Protein AF-A0A2G5QW51-F1 (afdb_monomer_lite)

pLDDT: mean 91.89, std 5.55, range [64.81, 97.88]

Foldseek 3Di:
DAAELDPVRVVLVFGDWDKAFLVPDDDPDQPVQKDWDADDPPDGWIFIAGVPPRHTQTHSDDDGIGTGRPVVDPDDPVDDHDYYHPVVSHDPPDDDD

Structure (mmCIF, N/CA/C/O backbone):
data_AF-A0A2G5QW51-F1
#
_entry.id   AF-A0A2G5QW51-F1
#
loop_
_atom_site.group_PDB
_atom_site.id
_atom_site.type_symbol
_atom_site.label_atom_id
_atom_site.label_alt_id
_atom_site.label_comp_id
_atom_site.label_asym_id
_atom_site.label_entity_id
_atom_site.label_seq_id
_atom_site.pdbx_PDB_ins_code
_atom_site.Cartn_x
_atom_site.Cartn_y
_atom_site.Cartn_z
_atom_site.occupancy
_atom_site.B_iso_or_equiv
_atom_site.auth_seq_id
_atom_site.auth_comp_id
_atom_site.auth_asym_id
_atom_site.auth_atom_id
_atom_site.pdbx_PDB_model_num
ATOM 1 N N . MET A 1 1 ? 0.586 0.792 -11.202 1.00 94.62 1 MET A N 1
ATOM 2 C CA . MET A 1 1 ? 0.871 0.125 -9.908 1.00 94.62 1 MET A CA 1
ATOM 3 C C . MET A 1 1 ? 2.331 -0.285 -9.902 1.00 94.62 1 MET A C 1
ATOM 5 O O . MET A 1 1 ? 2.919 -0.319 -10.978 1.00 94.62 1 MET A O 1
ATOM 9 N N . GLY A 1 2 ? 2.907 -0.589 -8.744 1.00 94.75 2 GLY A N 1
ATOM 10 C CA . GLY A 1 2 ? 4.307 -1.005 -8.669 1.00 94.75 2 GLY A CA 1
ATOM 11 C C . GLY A 1 2 ? 4.582 -1.964 -7.524 1.00 94.75 2 GLY A C 1
ATOM 12 O O . GLY A 1 2 ? 3.838 -1.992 -6.537 1.00 94.75 2 GLY A O 1
ATOM 13 N N . THR A 1 3 ? 5.659 -2.726 -7.666 1.00 94.12 3 THR A N 1
ATOM 14 C CA . THR A 1 3 ? 6.173 -3.626 -6.634 1.00 94.12 3 THR A CA 1
ATOM 15 C C . THR A 1 3 ? 7.524 -3.120 -6.153 1.00 94.12 3 THR A C 1
ATOM 17 O O . THR A 1 3 ? 8.374 -2.719 -6.938 1.00 94.12 3 THR A O 1
ATOM 20 N N . CYS A 1 4 ? 7.721 -3.105 -4.835 1.00 91.44 4 CYS A N 1
ATOM 21 C CA . CYS A 1 4 ? 8.993 -2.735 -4.229 1.00 91.44 4 CYS A CA 1
ATOM 22 C C . CYS A 1 4 ? 9.582 -3.954 -3.530 1.00 91.44 4 CYS A C 1
ATOM 24 O O . CYS A 1 4 ? 9.026 -4.459 -2.551 1.00 91.44 4 CYS A O 1
ATOM 26 N N . HIS A 1 5 ? 10.744 -4.381 -4.003 1.00 91.75 5 HIS A N 1
ATOM 27 C CA . HIS A 1 5 ? 11.403 -5.602 -3.563 1.00 91.75 5 HIS A CA 1
ATOM 28 C C . HIS A 1 5 ? 12.277 -5.410 -2.332 1.00 91.75 5 HIS A C 1
ATOM 30 O O . HIS A 1 5 ? 12.811 -6.388 -1.825 1.00 91.75 5 HIS A O 1
ATOM 36 N N . CYS A 1 6 ? 12.420 -4.197 -1.787 1.00 89.88 6 CYS A N 1
ATOM 37 C CA . CYS A 1 6 ? 13.273 -3.977 -0.618 1.00 89.88 6 CYS A CA 1
ATOM 38 C C . CYS A 1 6 ? 12.770 -4.742 0.621 1.00 89.88 6 CYS A C 1
ATOM 40 O O . CYS A 1 6 ? 11.572 -4.979 0.810 1.00 89.88 6 CYS A O 1
ATOM 42 N N . SER A 1 7 ? 13.678 -5.063 1.546 1.00 89.31 7 SER A N 1
ATOM 43 C CA . SER A 1 7 ? 13.343 -5.870 2.733 1.00 89.31 7 SER A CA 1
ATOM 44 C C . SER A 1 7 ? 12.205 -5.299 3.594 1.00 89.31 7 SER A C 1
ATOM 46 O O . SER A 1 7 ? 11.479 -6.063 4.234 1.00 89.31 7 SER A O 1
ATOM 48 N N . ARG A 1 8 ? 12.016 -3.972 3.610 1.00 90.25 8 ARG A N 1
ATOM 49 C CA . ARG A 1 8 ? 10.930 -3.308 4.350 1.00 90.25 8 ARG A CA 1
ATOM 50 C C . ARG A 1 8 ? 9.564 -3.568 3.721 1.00 90.25 8 ARG A C 1
ATOM 52 O O . ARG A 1 8 ? 8.624 -3.845 4.462 1.00 90.25 8 ARG A O 1
ATOM 59 N N . CYS A 1 9 ? 9.469 -3.486 2.395 1.00 89.50 9 CYS A N 1
ATOM 60 C CA . CYS A 1 9 ? 8.234 -3.726 1.651 1.00 89.50 9 CYS A CA 1
ATOM 61 C C . CYS A 1 9 ? 7.892 -5.218 1.624 1.00 89.50 9 CYS A C 1
ATOM 63 O O . CYS A 1 9 ? 6.760 -5.571 1.943 1.00 89.50 9 CYS A O 1
ATOM 65 N N . ARG A 1 10 ? 8.885 -6.105 1.441 1.00 89.19 10 ARG A N 1
ATOM 66 C CA . ARG A 1 10 ? 8.677 -7.562 1.572 1.00 89.19 10 ARG A CA 1
ATOM 67 C C . ARG A 1 10 ? 8.101 -7.940 2.939 1.00 89.19 10 ARG A C 1
ATOM 69 O O . ARG A 1 10 ? 7.135 -8.687 3.032 1.00 89.19 10 ARG A O 1
ATOM 76 N N . LYS A 1 11 ? 8.644 -7.368 4.020 1.00 88.44 11 LYS A N 1
ATOM 77 C CA . LYS A 1 11 ? 8.141 -7.581 5.392 1.00 88.44 11 LYS A CA 1
ATOM 78 C C . LYS A 1 11 ? 6.839 -6.832 5.692 1.00 88.44 11 LYS A C 1
ATOM 80 O O . LYS A 1 11 ? 6.226 -7.076 6.729 1.00 88.44 11 LYS A O 1
ATOM 85 N N . ALA A 1 12 ? 6.417 -5.896 4.840 1.00 88.38 12 ALA A N 1
ATOM 86 C CA . ALA A 1 12 ? 5.121 -5.244 4.977 1.00 88.38 12 ALA A CA 1
ATOM 87 C C . ALA A 1 12 ? 3.963 -6.181 4.617 1.00 88.38 12 ALA A C 1
ATOM 89 O O . ALA A 1 12 ? 2.865 -5.943 5.102 1.00 88.38 12 ALA A O 1
ATOM 90 N N . GLY A 1 13 ? 4.218 -7.249 3.853 1.00 80.31 13 GLY A N 1
ATOM 91 C CA . GLY A 1 13 ? 3.183 -8.188 3.417 1.00 80.31 13 GLY A CA 1
ATOM 92 C C . GLY A 1 13 ? 2.328 -7.663 2.261 1.00 80.31 13 GLY A C 1
ATOM 93 O O . GLY A 1 13 ? 1.325 -8.274 1.920 1.00 80.31 13 GLY A O 1
ATOM 94 N N . SER A 1 14 ? 2.715 -6.541 1.650 1.00 69.06 14 SER A N 1
ATOM 95 C CA . SER A 1 14 ? 2.087 -5.980 0.453 1.00 69.06 14 SER A CA 1
ATOM 96 C C . SER A 1 14 ? 2.941 -6.319 -0.775 1.00 69.06 14 SER A C 1
ATOM 98 O O . SER A 1 14 ? 4.069 -5.833 -0.891 1.00 69.06 14 SER A O 1
ATOM 100 N N . GLY A 1 15 ? 2.428 -7.144 -1.686 1.00 78.94 15 GLY A N 1
ATOM 101 C CA . GLY A 1 15 ? 3.139 -7.464 -2.931 1.00 78.94 15 GLY A CA 1
ATOM 102 C C . GLY A 1 15 ? 3.124 -6.308 -3.936 1.00 78.94 15 GLY A C 1
ATOM 103 O O . GLY A 1 15 ? 4.148 -5.966 -4.516 1.00 78.94 15 GLY A O 1
ATOM 104 N N . VAL A 1 16 ? 1.969 -5.663 -4.109 1.00 93.06 16 VAL A N 1
ATOM 105 C CA . VAL A 1 16 ? 1.746 -4.614 -5.114 1.00 93.06 16 VAL A CA 1
ATOM 106 C C . VAL A 1 16 ? 1.097 -3.403 -4.452 1.00 93.06 16 VAL A C 1
ATOM 108 O O . VAL A 1 16 ? 0.165 -3.555 -3.659 1.00 93.06 16 VAL A O 1
ATOM 111 N N . TYR A 1 17 ? 1.551 -2.203 -4.809 1.00 94.56 17 TYR A N 1
ATOM 112 C CA . TYR A 1 17 ? 0.943 -0.941 -4.397 1.00 94.56 17 TYR A CA 1
ATOM 113 C C . TYR A 1 17 ? 0.248 -0.229 -5.565 1.00 94.56 17 TYR A C 1
ATOM 115 O O . TYR A 1 17 ? 0.789 -0.085 -6.670 1.00 94.56 17 TYR A O 1
ATOM 123 N N . ALA A 1 18 ? -0.958 0.261 -5.294 1.00 95.00 18 ALA A N 1
ATOM 124 C CA . ALA A 1 18 ? -1.660 1.251 -6.090 1.00 95.00 18 ALA A CA 1
ATOM 125 C C . ALA A 1 18 ? -1.292 2.653 -5.593 1.00 95.00 18 ALA A C 1
ATOM 127 O O . ALA A 1 18 ? -1.417 2.958 -4.409 1.00 95.00 18 ALA A O 1
ATOM 128 N N . TYR A 1 19 ? -0.842 3.506 -6.511 1.00 94.50 19 TYR A N 1
ATOM 129 C CA . TYR A 1 19 ? -0.496 4.890 -6.212 1.00 94.50 19 TYR A CA 1
ATOM 130 C C . TYR A 1 19 ? -1.699 5.764 -6.543 1.00 94.50 19 TYR A C 1
ATOM 132 O O . TYR A 1 19 ? -2.080 5.889 -7.707 1.00 94.50 19 TYR A O 1
ATOM 140 N N . VAL A 1 20 ? -2.319 6.322 -5.510 1.00 94.56 20 VAL A N 1
ATOM 141 C CA . VAL A 1 20 ? -3.576 7.068 -5.588 1.00 94.56 20 VAL A CA 1
ATOM 142 C C . VAL A 1 20 ? -3.298 8.504 -5.180 1.00 94.56 20 VAL A C 1
ATOM 144 O O . VAL A 1 20 ? -2.526 8.748 -4.256 1.00 94.56 20 VAL A O 1
ATOM 147 N N . ARG A 1 21 ? -3.902 9.480 -5.857 1.00 96.19 21 ARG A N 1
ATOM 148 C CA . ARG A 1 21 ? -3.776 10.869 -5.410 1.00 96.19 21 ARG A CA 1
ATOM 149 C C . ARG A 1 21 ? -4.541 11.059 -4.098 1.00 96.19 21 ARG A C 1
ATOM 151 O O . ARG A 1 21 ? -5.639 10.525 -3.956 1.00 96.19 21 ARG A O 1
ATOM 158 N N . ALA A 1 22 ? -3.959 11.770 -3.138 1.00 96.06 22 ALA A N 1
ATOM 159 C CA . ALA A 1 22 ? -4.481 11.850 -1.772 1.00 96.06 22 ALA A CA 1
ATOM 160 C C . ALA A 1 22 ? -5.920 12.388 -1.702 1.00 96.06 22 ALA A C 1
ATOM 162 O O . ALA A 1 22 ? -6.731 11.909 -0.921 1.00 96.06 22 ALA A O 1
ATOM 163 N N . GLU A 1 23 ? -6.259 13.332 -2.571 1.00 96.44 23 GLU A N 1
ATOM 164 C CA . GLU A 1 23 ? -7.582 13.932 -2.719 1.00 96.44 23 GLU A CA 1
ATOM 165 C C . GLU A 1 23 ? -8.647 12.980 -3.279 1.00 96.44 23 GLU A C 1
ATOM 167 O O . GLU A 1 23 ? -9.831 13.263 -3.139 1.00 96.44 23 GLU A O 1
ATOM 172 N N . ALA A 1 24 ? -8.242 11.872 -3.908 1.00 94.75 24 ALA A N 1
ATOM 173 C CA . ALA A 1 24 ? -9.142 10.831 -4.406 1.00 94.75 24 ALA A CA 1
ATOM 174 C C . ALA A 1 2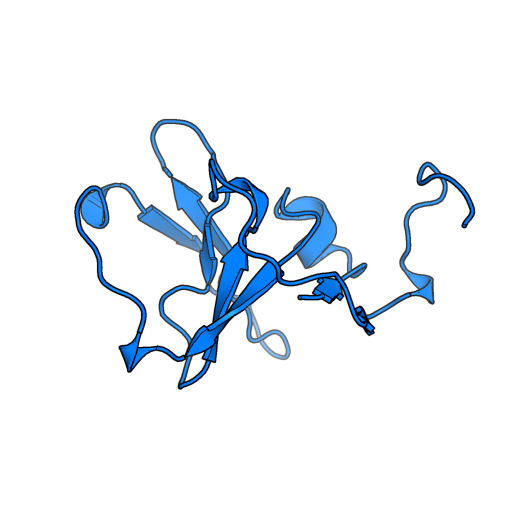4 ? -9.329 9.677 -3.403 1.00 94.75 24 ALA A C 1
ATOM 176 O O . ALA A 1 24 ? -10.047 8.721 -3.689 1.00 94.75 24 ALA A O 1
ATOM 177 N N . PHE A 1 25 ? -8.663 9.736 -2.246 1.00 95.12 25 PHE A N 1
ATOM 178 C CA . PHE A 1 25 ? -8.773 8.738 -1.192 1.00 95.12 25 PHE A CA 1
ATOM 179 C C . PHE A 1 25 ? -9.639 9.273 -0.050 1.00 95.12 25 PHE A C 1
ATOM 181 O O . PHE A 1 25 ? -9.359 10.322 0.531 1.00 95.12 25 PHE A O 1
ATOM 188 N N . HIS A 1 26 ? -10.676 8.518 0.307 1.00 94.81 26 HIS A N 1
ATOM 189 C CA . HIS A 1 26 ? -11.589 8.875 1.385 1.00 94.81 26 HIS A CA 1
ATOM 190 C C . HIS A 1 26 ? -11.756 7.707 2.350 1.00 94.81 26 HIS A C 1
ATOM 192 O O . HIS A 1 26 ?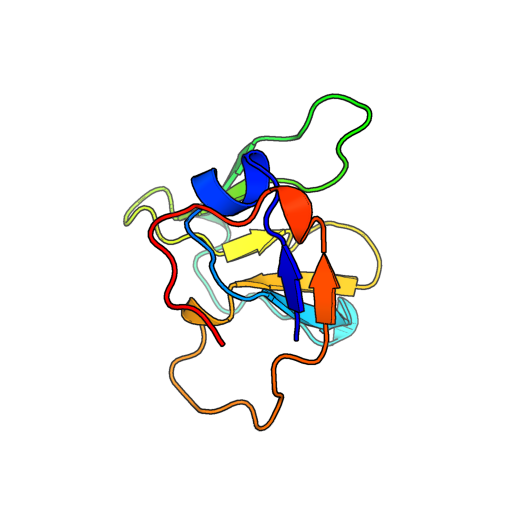 -12.058 6.582 1.952 1.00 94.81 26 HIS A O 1
ATOM 198 N N . TRP A 1 27 ? -11.593 7.991 3.640 1.00 95.44 27 TRP A N 1
ATOM 199 C CA . TRP A 1 27 ? -11.927 7.046 4.693 1.00 95.44 27 TRP A CA 1
ATOM 200 C C . TRP A 1 27 ? -13.443 6.919 4.810 1.00 95.44 27 TRP A C 1
ATOM 202 O O . TRP A 1 27 ? -14.125 7.897 5.105 1.00 95.44 27 TRP A O 1
ATOM 212 N N . LEU A 1 28 ? -13.960 5.708 4.608 1.00 96.38 28 LEU A N 1
ATOM 213 C CA . LEU A 1 28 ? -15.369 5.396 4.859 1.00 96.38 28 LEU A CA 1
ATOM 214 C C . LEU A 1 28 ? -15.586 4.880 6.289 1.00 96.38 28 LEU A C 1
ATOM 216 O O . LEU A 1 28 ? -16.586 5.208 6.919 1.00 96.38 28 LEU A O 1
ATOM 220 N N . ALA A 1 29 ? -14.643 4.083 6.806 1.00 96.38 29 ALA A N 1
ATOM 221 C CA . ALA A 1 29 ? -14.661 3.527 8.159 1.00 96.38 29 ALA A CA 1
ATOM 222 C C . ALA A 1 29 ? -13.274 2.990 8.567 1.00 96.38 29 ALA A C 1
ATOM 224 O O . ALA A 1 29 ? -12.389 2.826 7.725 1.00 96.38 29 ALA A O 1
ATOM 225 N N . GLY A 1 30 ? -13.098 2.664 9.853 1.00 96.44 30 GLY A N 1
ATOM 226 C CA . GLY A 1 30 ? -11.983 1.846 10.346 1.00 96.44 30 GLY A CA 1
ATOM 227 C C . GLY A 1 30 ? -10.634 2.558 10.467 1.00 96.44 30 GLY A C 1
ATOM 228 O O . GLY A 1 30 ? -9.627 1.909 10.763 1.00 96.44 30 GLY A O 1
ATOM 229 N N . GLN A 1 31 ? -10.581 3.877 10.269 1.00 96.62 31 GLN A N 1
ATOM 230 C CA . GLN A 1 31 ? -9.354 4.669 10.400 1.00 96.62 31 GLN A CA 1
ATOM 231 C C . GLN A 1 31 ? -8.739 4.551 11.809 1.00 96.62 31 GLN A C 1
ATOM 233 O O . GLN A 1 31 ? -7.517 4.535 11.969 1.00 96.62 31 GLN A O 1
ATOM 238 N N . GLU A 1 32 ? -9.578 4.403 12.834 1.00 97.25 32 GLU A N 1
ATOM 239 C CA . GLU A 1 32 ? -9.219 4.185 14.237 1.00 97.25 32 GLU A CA 1
ATOM 240 C C . GLU A 1 32 ? -8.601 2.803 14.515 1.00 97.25 32 GLU A C 1
ATOM 242 O O . GLU A 1 32 ? -7.985 2.576 15.561 1.00 97.25 32 GLU A O 1
ATOM 247 N N . LEU A 1 33 ? -8.750 1.856 13.586 1.00 97.88 33 LEU A N 1
ATOM 248 C CA . LEU A 1 33 ? -8.124 0.537 13.666 1.00 97.88 33 LEU A CA 1
ATOM 249 C C . LEU A 1 33 ? -6.719 0.521 13.059 1.00 97.88 33 LEU A C 1
ATOM 251 O O . LEU A 1 33 ? -6.024 -0.490 13.178 1.00 97.88 33 LEU A O 1
ATOM 255 N N . LEU A 1 34 ? -6.282 1.609 12.421 1.00 97.00 34 LEU A N 1
ATOM 256 C CA . LEU A 1 34 ? -5.010 1.650 11.716 1.00 97.00 34 LEU A CA 1
ATOM 257 C C . LEU A 1 34 ? -3.833 1.884 12.676 1.00 97.00 34 LEU A C 1
ATOM 259 O O . LEU A 1 34 ? -3.646 2.973 13.224 1.00 97.00 34 LEU A O 1
ATOM 263 N N . THR A 1 35 ? -2.984 0.869 12.827 1.00 97.00 35 THR A N 1
ATOM 264 C CA . THR A 1 35 ? -1.683 0.985 13.494 1.00 97.00 35 THR A CA 1
ATOM 265 C C . THR A 1 35 ? -0.624 1.432 12.496 1.00 97.00 35 THR A C 1
ATOM 267 O O . THR A 1 35 ? -0.593 0.959 11.362 1.00 97.00 35 THR A O 1
ATOM 270 N N . ARG A 1 36 ? 0.266 2.334 12.929 1.00 94.69 36 ARG A N 1
ATOM 271 C CA . ARG A 1 36 ? 1.301 2.954 12.093 1.00 94.69 36 ARG A CA 1
ATOM 272 C C . ARG A 1 36 ? 2.684 2.766 12.695 1.00 94.69 36 ARG A C 1
ATOM 274 O O . ARG A 1 36 ? 2.902 3.062 13.866 1.00 94.69 36 ARG A O 1
ATOM 281 N N . TYR A 1 37 ? 3.633 2.365 11.861 1.00 92.88 37 TYR A N 1
ATOM 282 C CA . TYR A 1 37 ? 5.053 2.312 12.187 1.00 92.88 37 TYR A CA 1
ATOM 283 C C . TYR A 1 37 ? 5.819 3.262 11.278 1.00 92.88 37 TYR A C 1
ATOM 285 O O . TYR A 1 37 ? 6.077 2.960 10.106 1.00 92.88 37 TYR A O 1
ATOM 293 N N . ARG A 1 38 ? 6.197 4.416 11.838 1.00 91.50 38 ARG A N 1
ATOM 294 C CA . ARG A 1 38 ? 6.991 5.415 11.123 1.00 91.50 38 ARG A CA 1
ATOM 295 C C . ARG A 1 38 ? 8.393 4.872 10.833 1.00 91.50 38 ARG A C 1
ATOM 297 O O . ARG A 1 38 ? 9.006 4.241 11.701 1.00 91.50 38 ARG A O 1
ATOM 304 N N . PRO A 1 39 ? 8.914 5.089 9.621 1.00 89.62 39 PRO A N 1
ATOM 305 C CA . PRO A 1 39 ? 10.279 4.727 9.295 1.00 89.62 39 PRO A CA 1
ATOM 306 C C . PRO A 1 39 ? 11.278 5.605 10.052 1.00 89.62 39 PRO A C 1
ATOM 308 O O . PRO A 1 39 ? 10.977 6.728 10.449 1.00 89.62 39 PRO A O 1
ATOM 311 N N . LYS A 1 40 ? 12.507 5.103 10.181 1.00 89.38 40 LYS A N 1
ATOM 312 C CA . LYS A 1 40 ? 13.668 5.944 10.480 1.00 89.38 40 LYS A CA 1
ATOM 313 C C . LYS A 1 40 ? 14.283 6.431 9.160 1.00 89.38 40 LYS A C 1
ATOM 315 O O . LYS A 1 40 ? 14.239 5.671 8.188 1.00 89.38 40 LYS A O 1
ATOM 320 N N . PRO A 1 41 ? 14.884 7.634 9.119 1.00 88.31 41 PRO A N 1
ATOM 321 C CA . PRO A 1 41 ? 15.659 8.078 7.966 1.00 88.31 41 PRO A CA 1
ATOM 322 C C . PRO A 1 41 ? 16.704 7.029 7.539 1.00 88.31 41 PRO A C 1
ATOM 324 O O . PRO A 1 41 ? 17.243 6.334 8.403 1.00 88.31 41 PRO A O 1
ATOM 327 N N . PRO A 1 42 ? 16.987 6.885 6.231 1.00 89.00 42 PRO A N 1
ATOM 328 C CA . PRO A 1 42 ? 16.462 7.680 5.114 1.00 89.00 42 PRO A CA 1
ATOM 329 C C . PRO A 1 42 ? 15.098 7.200 4.581 1.00 89.00 42 PRO A C 1
ATOM 331 O O . PRO A 1 42 ? 14.577 7.772 3.624 1.00 89.00 42 PRO A O 1
ATOM 334 N N . PHE A 1 43 ? 14.506 6.156 5.168 1.00 86.19 43 PHE A N 1
ATOM 335 C CA . PHE A 1 43 ? 13.239 5.602 4.694 1.00 86.19 43 PHE A CA 1
ATOM 336 C C . PHE A 1 43 ? 12.081 6.571 4.961 1.00 86.19 43 PHE A C 1
ATOM 338 O O . PHE A 1 43 ? 12.019 7.204 6.014 1.00 86.19 43 PHE A O 1
ATOM 345 N N . ARG A 1 44 ? 11.147 6.662 4.011 1.00 85.19 44 ARG A N 1
ATOM 346 C CA . ARG A 1 44 ? 10.008 7.600 4.073 1.00 85.19 44 ARG A CA 1
ATOM 347 C C . ARG A 1 44 ? 8.651 6.921 4.215 1.00 85.19 44 ARG A C 1
ATOM 349 O O . ARG A 1 44 ? 7.735 7.518 4.756 1.00 85.19 44 ARG A O 1
ATOM 356 N N . PHE A 1 45 ? 8.563 5.655 3.819 1.00 86.94 45 PHE A N 1
ATOM 357 C CA . PHE A 1 45 ? 7.323 4.891 3.833 1.00 86.94 45 PHE A CA 1
ATOM 358 C C . PHE A 1 45 ? 6.901 4.464 5.246 1.00 86.94 45 PHE A C 1
ATOM 360 O O . PHE A 1 45 ? 7.609 3.686 5.912 1.00 86.94 45 PHE A O 1
ATOM 367 N N . THR A 1 46 ? 5.735 4.941 5.680 1.00 91.69 46 THR A N 1
ATOM 368 C CA . THR A 1 46 ? 5.057 4.498 6.901 1.00 91.69 46 THR A CA 1
ATOM 369 C C . THR A 1 46 ? 4.372 3.167 6.654 1.00 91.69 46 THR A C 1
ATOM 371 O O . THR A 1 46 ? 3.566 3.018 5.746 1.00 91.69 46 THR A O 1
ATOM 374 N N . ARG A 1 47 ? 4.680 2.172 7.490 1.00 91.94 47 ARG A N 1
ATOM 375 C CA . ARG A 1 47 ? 3.962 0.895 7.449 1.00 91.94 47 ARG A CA 1
ATOM 376 C C . ARG A 1 47 ? 2.670 1.035 8.235 1.00 91.94 47 ARG A C 1
ATOM 378 O O . ARG A 1 47 ? 2.737 1.206 9.454 1.00 91.94 47 ARG A O 1
ATOM 385 N N . SER A 1 48 ? 1.536 0.908 7.558 1.00 95.25 48 SER A N 1
ATOM 386 C CA . SER A 1 48 ? 0.220 0.952 8.193 1.00 95.25 48 SER A CA 1
ATOM 387 C C . SER A 1 48 ? -0.552 -0.346 7.973 1.00 95.25 48 SER A C 1
ATOM 389 O O . SER A 1 48 ? -0.564 -0.891 6.867 1.00 95.25 48 SER A O 1
ATOM 391 N N . PHE A 1 49 ? -1.180 -0.854 9.032 1.00 95.94 49 PHE A N 1
ATOM 392 C CA . PHE A 1 49 ? -1.945 -2.101 9.008 1.00 95.94 49 PHE A CA 1
ATOM 393 C C . PHE A 1 49 ? -3.090 -2.082 10.023 1.00 95.94 49 PHE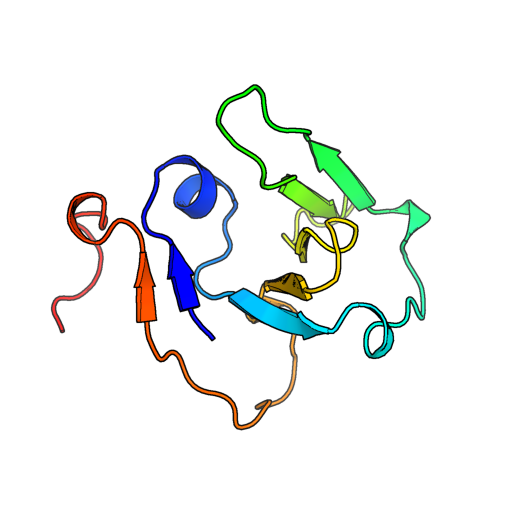 A C 1
ATOM 395 O O . PHE A 1 49 ? -3.049 -1.359 11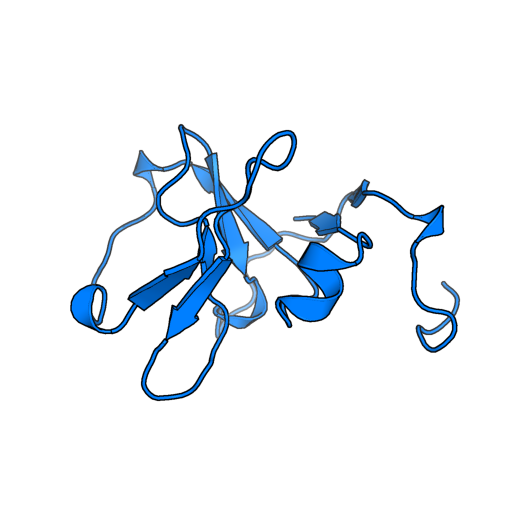.021 1.00 95.94 49 PHE A O 1
ATOM 402 N N . CYS A 1 50 ? -4.122 -2.883 9.772 1.00 96.31 50 CYS A N 1
ATOM 403 C CA . CYS A 1 50 ? -5.251 -3.021 10.684 1.00 96.31 50 CYS A CA 1
ATOM 404 C C . CYS A 1 50 ? -4.825 -3.766 11.954 1.00 96.31 50 CYS A C 1
ATOM 406 O O . CYS A 1 50 ? -4.387 -4.914 11.895 1.00 96.31 50 CYS A O 1
ATOM 408 N N . ARG A 1 51 ? -5.026 -3.158 13.126 1.00 97.88 51 ARG A N 1
ATOM 409 C CA . ARG A 1 51 ? -4.685 -3.763 14.425 1.00 97.88 51 ARG A CA 1
ATOM 410 C C . ARG A 1 51 ? -5.519 -4.993 14.788 1.00 97.88 51 ARG A C 1
ATOM 412 O O . ARG A 1 51 ? -5.166 -5.706 15.719 1.00 97.88 51 ARG A O 1
ATOM 419 N N . ARG A 1 52 ? -6.648 -5.208 14.104 1.00 97.69 52 ARG A N 1
ATOM 420 C CA . ARG A 1 52 ? -7.579 -6.315 14.372 1.00 97.69 52 ARG A CA 1
ATOM 421 C C . ARG A 1 52 ? -7.263 -7.562 13.548 1.00 97.69 52 ARG A C 1
ATOM 423 O O . ARG A 1 52 ? -7.298 -8.653 14.098 1.00 97.69 52 ARG A O 1
ATOM 430 N N . CYS A 1 53 ? -6.989 -7.410 12.252 1.00 95.31 53 CYS A N 1
ATOM 431 C CA . CYS A 1 53 ? -6.764 -8.539 11.336 1.00 95.31 53 CYS A CA 1
ATOM 432 C C . CYS A 1 53 ? -5.341 -8.611 10.767 1.00 95.31 53 CYS A C 1
ATOM 434 O O . CYS A 1 53 ? -4.999 -9.593 10.120 1.00 95.31 53 CYS A O 1
ATOM 436 N N . GLY A 1 54 ? -4.509 -7.589 10.975 1.00 94.00 54 GLY A N 1
ATOM 437 C CA . GLY A 1 54 ? -3.138 -7.544 10.466 1.00 94.00 54 GLY A CA 1
ATOM 438 C C . GLY A 1 54 ? -3.002 -7.163 8.990 1.00 94.00 54 GLY A C 1
ATOM 439 O O . GLY A 1 54 ? -1.875 -6.991 8.533 1.00 94.00 54 GLY A O 1
ATOM 440 N N . THR A 1 55 ? -4.104 -6.984 8.250 1.00 94.25 55 THR A N 1
ATOM 441 C CA . THR A 1 55 ? -4.073 -6.584 6.833 1.00 94.25 55 THR A CA 1
ATOM 442 C C . THR A 1 55 ? -3.265 -5.304 6.646 1.00 94.25 55 THR A C 1
ATOM 444 O O . THR A 1 55 ? -3.545 -4.283 7.283 1.00 94.25 55 THR A O 1
ATOM 447 N N . ALA A 1 56 ? -2.265 -5.362 5.767 1.00 94.94 56 ALA A N 1
ATOM 448 C CA . ALA A 1 56 ? -1.455 -4.215 5.392 1.00 94.94 56 ALA A CA 1
ATOM 449 C C . ALA A 1 56 ? -2.249 -3.288 4.468 1.00 94.94 56 ALA A C 1
ATOM 451 O O . ALA A 1 56 ? -2.776 -3.740 3.459 1.00 94.94 56 ALA A O 1
ATOM 452 N N . LEU A 1 57 ? -2.297 -1.997 4.803 1.00 95.00 57 LEU A N 1
ATOM 453 C CA . LEU A 1 57 ? -2.943 -0.974 3.977 1.00 95.00 57 LEU A CA 1
ATOM 454 C C . LEU A 1 57 ? -1.932 -0.188 3.133 1.00 95.00 57 LEU A C 1
ATOM 456 O O . LEU A 1 57 ? -2.282 0.319 2.075 1.00 95.00 57 LEU A O 1
ATOM 460 N N . GLY A 1 58 ? -0.682 -0.088 3.590 1.00 94.25 58 GLY A N 1
ATOM 461 C CA . GLY A 1 58 ? 0.349 0.747 2.972 1.00 94.25 58 GLY A CA 1
ATOM 462 C C . GLY A 1 58 ? 0.566 2.054 3.726 1.00 94.25 58 GLY A C 1
ATOM 463 O O . GLY A 1 58 ? 0.661 2.042 4.956 1.00 94.25 58 GLY A O 1
ATOM 464 N N . ASP A 1 59 ? 0.664 3.163 2.998 1.00 93.81 59 ASP A N 1
ATOM 465 C CA . ASP A 1 59 ? 0.931 4.496 3.539 1.00 93.81 59 ASP A CA 1
ATOM 466 C C . ASP A 1 59 ? -0.147 5.503 3.086 1.00 93.81 59 ASP A C 1
ATOM 468 O O . ASP A 1 59 ? 0.031 6.197 2.079 1.00 93.81 59 ASP A O 1
ATOM 472 N N . PRO A 1 60 ? -1.293 5.559 3.796 1.00 93.12 60 PRO A N 1
ATOM 473 C CA . PRO A 1 60 ? -2.430 6.400 3.426 1.00 93.12 60 PRO A CA 1
ATOM 474 C C . PRO A 1 60 ? -2.294 7.862 3.885 1.00 93.12 60 PRO A C 1
ATOM 476 O O . PRO A 1 60 ? -3.215 8.641 3.670 1.00 93.12 60 PRO A O 1
ATOM 479 N N . ASP A 1 61 ? -1.184 8.246 4.527 1.00 88.38 61 ASP A N 1
ATOM 480 C CA . ASP A 1 61 ? -1.026 9.582 5.124 1.00 88.38 61 ASP A CA 1
ATOM 481 C C . ASP A 1 61 ? 0.150 10.386 4.530 1.00 88.38 61 ASP A C 1
ATOM 483 O O . ASP A 1 61 ? 0.365 11.545 4.895 1.00 88.38 61 ASP A O 1
ATOM 487 N N . SER A 1 62 ? 0.944 9.793 3.633 1.00 86.12 62 SER A N 1
ATOM 488 C CA . SER A 1 62 ? 2.185 10.405 3.146 1.00 86.12 62 SER A CA 1
ATOM 489 C C . SER A 1 62 ? 2.018 11.190 1.844 1.00 86.12 62 SER A C 1
ATOM 491 O O . SER A 1 62 ? 2.060 10.642 0.746 1.00 86.12 62 SER A O 1
ATOM 493 N N . GLY A 1 63 ? 1.985 12.519 1.956 1.00 87.31 63 GLY A N 1
ATOM 494 C CA . GLY A 1 63 ? 2.161 13.430 0.821 1.00 87.31 63 GLY A CA 1
ATOM 495 C C . GLY A 1 63 ? 0.952 13.519 -0.115 1.00 87.31 63 GLY A C 1
ATOM 496 O O . GLY A 1 63 ? -0.188 13.360 0.302 1.00 87.31 63 GLY A O 1
ATOM 497 N N . ARG A 1 64 ? 1.202 13.853 -1.390 1.00 94.31 64 ARG A N 1
ATOM 498 C CA . ARG A 1 64 ? 0.148 14.038 -2.412 1.00 94.31 64 ARG A CA 1
ATOM 499 C C . ARG A 1 64 ? -0.248 12.744 -3.123 1.00 94.31 64 ARG A C 1
ATOM 501 O O . ARG A 1 64 ? -1.297 12.704 -3.753 1.00 94.31 64 ARG A O 1
ATOM 508 N N . ILE A 1 65 ? 0.600 11.721 -3.059 1.00 94.19 65 ILE A N 1
ATOM 509 C CA . ILE A 1 65 ? 0.374 10.413 -3.670 1.00 94.19 65 ILE A CA 1
ATOM 510 C C . ILE A 1 65 ? 0.509 9.372 -2.569 1.00 94.19 65 ILE A C 1
ATOM 512 O O . ILE A 1 65 ? 1.582 9.212 -1.994 1.00 94.19 65 ILE A O 1
ATOM 516 N N . LEU A 1 66 ? -0.585 8.676 -2.305 1.00 94.62 66 LEU A N 1
ATOM 517 C CA . LEU A 1 66 ? -0.687 7.616 -1.321 1.00 94.62 66 LEU A CA 1
ATOM 518 C C . LEU A 1 66 ? -0.384 6.282 -1.983 1.00 94.62 66 LEU A C 1
ATOM 520 O O . LEU A 1 66 ? -0.794 6.030 -3.116 1.00 94.62 66 LEU A O 1
ATOM 524 N N . ALA A 1 67 ? 0.296 5.412 -1.256 1.00 93.81 67 ALA A N 1
ATOM 525 C CA . ALA A 1 67 ? 0.575 4.058 -1.700 1.00 93.81 67 ALA A CA 1
ATOM 526 C C . ALA A 1 67 ? -0.313 3.098 -0.914 1.00 93.81 67 ALA A C 1
ATOM 528 O O . ALA A 1 67 ? -0.052 2.807 0.255 1.00 93.81 67 ALA A O 1
ATOM 529 N N . ILE A 1 68 ? -1.369 2.622 -1.565 1.00 94.81 68 ILE A N 1
ATOM 530 C CA . ILE A 1 68 ? -2.351 1.708 -0.989 1.00 94.81 68 ILE A CA 1
ATOM 531 C C . ILE A 1 68 ? -2.041 0.295 -1.466 1.00 94.81 68 ILE A C 1
ATOM 533 O O . ILE A 1 68 ? -1.789 0.077 -2.651 1.00 94.81 68 ILE A O 1
ATOM 537 N N . ALA A 1 69 ? -2.013 -0.674 -0.557 1.00 95.06 69 ALA A N 1
ATOM 538 C CA . ALA A 1 69 ? -1.799 -2.067 -0.917 1.00 95.06 69 ALA A CA 1
ATOM 539 C C . ALA A 1 69 ? -2.925 -2.524 -1.857 1.00 95.06 69 ALA A C 1
ATOM 541 O O . ALA A 1 69 ? -4.100 -2.468 -1.501 1.00 95.06 69 ALA A O 1
ATOM 542 N N . ALA A 1 70 ? -2.574 -2.987 -3.059 1.00 94.50 70 ALA A N 1
ATOM 543 C CA . ALA A 1 70 ? -3.558 -3.427 -4.050 1.00 94.50 70 ALA A CA 1
ATOM 544 C C . ALA A 1 70 ? -4.367 -4.641 -3.562 1.00 94.50 70 ALA A C 1
ATOM 546 O O . ALA A 1 70 ? -5.495 -4.835 -3.990 1.00 94.50 70 ALA A O 1
ATOM 547 N N . SER A 1 71 ? -3.827 -5.408 -2.609 1.00 92.19 71 SER A N 1
ATOM 548 C CA . SER A 1 71 ? -4.520 -6.503 -1.920 1.00 92.19 71 SER A CA 1
ATOM 549 C C . SER A 1 71 ? -5.707 -6.062 -1.053 1.00 92.19 71 SER A C 1
ATOM 551 O O . SER A 1 71 ? -6.392 -6.918 -0.507 1.00 92.19 71 SER A O 1
ATOM 553 N N . CYS A 1 72 ? -5.920 -4.756 -0.860 1.00 92.56 72 CYS A N 1
ATOM 554 C CA . CYS A 1 72 ? -7.111 -4.213 -0.201 1.00 92.56 72 CYS A CA 1
ATOM 555 C C . CYS A 1 72 ? -8.266 -3.931 -1.172 1.00 92.56 72 CYS A C 1
ATOM 557 O O . CYS A 1 72 ? -9.303 -3.447 -0.728 1.00 92.56 72 CYS A O 1
ATOM 559 N N . LEU A 1 73 ? -8.074 -4.148 -2.474 1.00 92.12 73 LEU A N 1
ATOM 560 C CA . LEU A 1 73 ? -9.110 -3.973 -3.484 1.00 92.12 73 LEU A CA 1
ATOM 561 C C . LEU A 1 73 ? -9.795 -5.319 -3.723 1.00 92.12 73 LEU A C 1
ATOM 563 O O . LEU A 1 73 ? -9.115 -6.307 -3.998 1.00 92.12 73 LEU A O 1
ATOM 567 N N . ASP A 1 74 ? -11.121 -5.338 -3.623 1.00 93.69 74 ASP A N 1
ATOM 568 C CA . ASP A 1 74 ? -11.922 -6.536 -3.897 1.00 93.69 74 ASP A CA 1
ATOM 569 C C . ASP A 1 74 ? -12.170 -6.727 -5.408 1.00 93.69 74 ASP A C 1
ATOM 571 O O . ASP A 1 74 ? -12.266 -7.857 -5.884 1.00 93.69 74 ASP A O 1
ATOM 575 N N . ASP A 1 75 ? -12.208 -5.625 -6.166 1.00 94.81 75 ASP A N 1
ATOM 576 C CA . ASP A 1 75 ? -12.458 -5.595 -7.612 1.00 94.81 75 ASP A CA 1
ATOM 577 C C . ASP A 1 75 ? -11.184 -5.300 -8.428 1.00 94.81 75 ASP A C 1
ATOM 579 O O . ASP A 1 75 ? -10.208 -4.748 -7.912 1.00 94.81 75 ASP A O 1
ATOM 583 N N . ASP A 1 76 ? -11.200 -5.609 -9.735 1.00 93.31 76 ASP A N 1
ATOM 584 C CA . ASP A 1 76 ? -10.123 -5.229 -10.663 1.00 93.31 76 ASP A CA 1
ATOM 585 C C . ASP A 1 76 ? -10.134 -3.704 -10.902 1.00 93.31 76 ASP A C 1
ATOM 587 O O . ASP A 1 76 ? -11.059 -3.185 -11.531 1.00 93.31 76 ASP A O 1
ATOM 591 N N . PRO A 1 77 ? -9.092 -2.961 -10.485 1.00 91.94 77 PRO A N 1
ATOM 592 C CA . PRO A 1 77 ? -9.027 -1.518 -10.703 1.00 91.94 77 PRO A CA 1
ATOM 593 C C . PRO A 1 77 ? -8.659 -1.132 -12.146 1.00 91.94 77 PRO A C 1
ATOM 595 O O . PRO A 1 77 ? -8.453 0.049 -12.423 1.00 91.94 77 PRO A O 1
ATOM 598 N N . GLY A 1 78 ? -8.447 -2.093 -13.052 1.00 94.81 78 GLY A N 1
ATOM 599 C CA . GLY A 1 78 ? -8.003 -1.878 -14.436 1.00 94.81 78 GLY A CA 1
ATOM 600 C C . GLY A 1 78 ? -6.541 -1.429 -14.568 1.00 94.81 78 GLY A C 1
ATOM 601 O O . GLY A 1 78 ? -5.928 -1.569 -15.626 1.00 94.81 78 GLY A O 1
ATOM 602 N N . ALA A 1 79 ? -5.939 -0.934 -13.485 1.00 93.94 79 ALA A N 1
ATOM 603 C CA . ALA A 1 79 ? -4.519 -0.638 -13.409 1.00 93.94 79 ALA A CA 1
ATOM 604 C C . ALA A 1 79 ? -3.690 -1.932 -13.375 1.00 93.94 79 ALA A C 1
ATOM 606 O O . ALA A 1 79 ? -4.110 -2.961 -12.844 1.00 93.94 79 ALA A O 1
ATOM 607 N N . ARG A 1 80 ? -2.481 -1.875 -13.935 1.00 94.75 80 ARG A N 1
ATOM 608 C CA . ARG A 1 80 ? -1.519 -2.984 -13.931 1.00 94.75 80 ARG A CA 1
ATOM 609 C C . ARG A 1 80 ? -0.205 -2.550 -13.288 1.00 94.75 80 ARG A C 1
ATOM 611 O O . ARG A 1 80 ? 0.060 -1.349 -13.122 1.00 94.75 80 ARG A O 1
ATOM 618 N N . VAL A 1 81 ? 0.593 -3.530 -12.869 1.00 94.62 81 VAL A N 1
ATOM 619 C CA . VAL A 1 81 ? 1.980 -3.294 -12.448 1.00 94.62 81 VAL A CA 1
ATOM 620 C C . VAL A 1 81 ? 2.755 -2.810 -13.666 1.00 94.62 81 VAL A C 1
ATOM 622 O O . VAL A 1 81 ? 2.663 -3.410 -14.731 1.00 94.62 81 VAL A O 1
ATOM 625 N N . SER A 1 82 ? 3.446 -1.685 -13.523 1.00 96.19 82 SER A N 1
ATOM 626 C CA . SER A 1 82 ? 4.195 -1.057 -14.616 1.00 96.19 82 SER A CA 1
ATOM 627 C C . SER A 1 82 ? 5.647 -0.767 -14.248 1.00 96.19 82 SER A C 1
ATOM 629 O O . SER A 1 82 ? 6.366 -0.197 -15.063 1.00 96.19 82 SER A O 1
ATOM 631 N N . PHE A 1 83 ? 6.059 -1.087 -13.019 1.00 94.12 83 PHE A N 1
ATOM 632 C CA . PHE A 1 83 ? 7.432 -0.925 -12.563 1.00 94.12 83 PHE A CA 1
ATOM 633 C C . PHE A 1 83 ? 7.735 -1.772 -11.324 1.00 94.12 83 PHE A C 1
ATOM 635 O O . PHE A 1 83 ? 6.866 -2.001 -10.474 1.00 94.12 83 PHE A O 1
ATOM 642 N N . ASP A 1 84 ? 9.016 -2.109 -11.205 1.00 93.94 84 ASP A N 1
ATOM 643 C CA . ASP A 1 84 ? 9.618 -2.787 -10.069 1.00 93.94 84 ASP A CA 1
ATOM 644 C C . ASP A 1 84 ? 10.741 -1.927 -9.492 1.00 93.94 84 ASP A C 1
ATOM 646 O O . ASP A 1 84 ? 11.650 -1.481 -10.194 1.00 93.94 84 ASP A O 1
ATOM 650 N N . GLU A 1 85 ? 10.691 -1.697 -8.186 1.00 92.25 85 GLU A N 1
ATOM 651 C CA . GLU A 1 85 ? 11.734 -1.001 -7.442 1.00 92.25 85 GLU A CA 1
ATOM 652 C C . GLU A 1 85 ? 12.573 -1.996 -6.646 1.00 92.25 85 GLU A C 1
ATOM 654 O O . GLU A 1 85 ? 12.053 -2.965 -6.093 1.00 92.25 85 GLU A O 1
ATOM 659 N N . PHE A 1 86 ? 13.873 -1.719 -6.516 1.00 92.00 86 PHE A N 1
ATOM 660 C CA . PHE A 1 86 ? 14.821 -2.586 -5.807 1.00 92.00 86 PHE A CA 1
ATOM 661 C C . PHE A 1 86 ? 14.862 -4.023 -6.350 1.00 92.00 86 PHE A C 1
ATOM 663 O O . PHE A 1 86 ? 15.105 -4.947 -5.587 1.00 92.00 86 PHE A O 1
ATOM 670 N N . LEU A 1 87 ? 14.673 -4.224 -7.658 1.00 92.31 87 LEU A N 1
ATOM 671 C CA . LEU A 1 87 ? 14.666 -5.548 -8.298 1.00 92.31 87 LEU A CA 1
ATOM 672 C C . LEU A 1 87 ? 15.819 -6.496 -7.878 1.00 92.31 87 LEU A C 1
ATOM 674 O O . LEU A 1 87 ? 15.549 -7.682 -7.702 1.00 92.31 87 LEU A O 1
ATOM 678 N N . PRO A 1 88 ? 17.069 -6.039 -7.633 1.00 93.50 88 PRO A N 1
ATOM 679 C CA . PRO A 1 88 ? 18.127 -6.914 -7.111 1.00 93.50 88 PRO A CA 1
ATOM 680 C C . PRO A 1 88 ? 17.831 -7.548 -5.738 1.00 93.50 88 PRO A C 1
ATOM 682 O O . PRO A 1 88 ? 18.400 -8.584 -5.410 1.00 93.50 88 PRO A O 1
ATOM 685 N N . ASP A 1 89 ? 16.936 -6.950 -4.946 1.00 92.25 89 ASP A N 1
ATOM 686 C CA . ASP A 1 89 ? 16.481 -7.456 -3.645 1.00 92.25 89 ASP A CA 1
ATOM 687 C C . ASP A 1 89 ? 15.306 -8.448 -3.762 1.00 92.25 89 ASP A C 1
ATOM 689 O O . ASP A 1 89 ? 14.786 -8.899 -2.728 1.00 92.25 89 ASP A O 1
ATOM 693 N N . ARG A 1 90 ? 14.864 -8.774 -4.988 1.00 91.06 90 ARG A N 1
ATOM 694 C CA . ARG A 1 90 ? 13.776 -9.726 -5.238 1.00 91.06 90 ARG A CA 1
ATOM 695 C C . ARG A 1 90 ? 14.093 -11.059 -4.553 1.00 91.06 90 ARG A C 1
ATOM 697 O O . ARG A 1 90 ? 15.209 -11.571 -4.684 1.00 91.06 90 ARG A O 1
ATOM 704 N N . PRO A 1 91 ? 13.159 -11.630 -3.779 1.00 88.75 91 PRO A N 1
ATOM 705 C CA . PRO A 1 91 ? 13.434 -12.859 -3.061 1.00 88.75 91 PRO A CA 1
ATOM 706 C C . PRO A 1 91 ? 13.602 -14.037 -4.027 1.00 88.75 91 PRO A C 1
ATOM 708 O O . PRO A 1 91 ? 12.894 -14.161 -5.021 1.00 88.75 91 PRO A O 1
ATOM 711 N N . SER A 1 92 ? 14.510 -14.953 -3.695 1.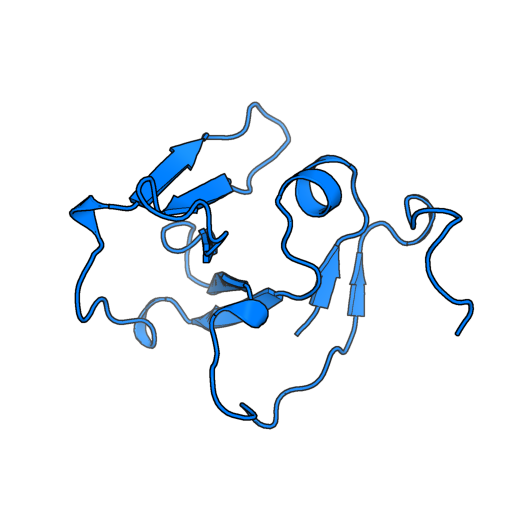00 90.94 92 SER A N 1
ATOM 712 C CA . SER A 1 92 ? 14.861 -16.094 -4.554 1.00 90.94 92 SER A CA 1
ATOM 713 C C . SER A 1 92 ? 13.747 -17.131 -4.736 1.00 90.94 92 SER A C 1
ATOM 715 O O . SER A 1 92 ? 13.865 -18.000 -5.593 1.00 90.94 92 SER A O 1
ATOM 717 N N . TRP A 1 93 ? 12.687 -17.067 -3.927 1.00 89.25 93 TRP A N 1
ATOM 718 C CA . TRP A 1 93 ? 11.527 -17.958 -4.006 1.00 89.25 93 TRP A CA 1
ATOM 719 C C . TRP A 1 93 ? 10.379 -17.400 -4.860 1.00 89.25 93 TRP A C 1
ATOM 721 O O . TRP A 1 93 ? 9.367 -18.082 -5.026 1.00 89.25 93 TRP A O 1
ATOM 731 N N . GLU A 1 94 ? 10.488 -16.170 -5.375 1.00 86.44 94 GLU A N 1
ATOM 732 C CA . GLU A 1 94 ? 9.543 -15.669 -6.376 1.00 86.44 94 GLU A CA 1
ATOM 733 C C . GLU A 1 94 ? 9.740 -16.396 -7.708 1.00 86.44 94 GLU A C 1
ATOM 735 O O . GLU A 1 94 ? 10.852 -16.790 -8.069 1.00 86.44 94 GLU A O 1
ATOM 740 N N . LYS A 1 95 ? 8.640 -16.605 -8.440 1.00 79.88 95 LYS A N 1
ATOM 741 C CA . LYS A 1 95 ? 8.715 -17.233 -9.759 1.00 79.88 95 LYS A CA 1
ATOM 742 C C . LYS A 1 95 ? 9.546 -16.344 -10.694 1.00 79.88 95 LYS A C 1
ATOM 744 O O . LYS A 1 95 ? 9.347 -15.129 -10.677 1.00 79.88 95 LYS A O 1
ATOM 749 N N . PRO A 1 96 ? 10.441 -16.926 -11.508 1.00 73.50 96 PRO A N 1
ATOM 750 C CA . PRO A 1 96 ? 11.037 -16.208 -12.625 1.00 73.50 96 PRO A CA 1
ATOM 751 C C . PRO A 1 96 ? 9.936 -15.695 -13.561 1.00 73.50 96 PRO A C 1
ATOM 753 O O . PRO A 1 96 ? 8.925 -16.380 -13.741 1.00 73.50 96 PRO A O 1
ATOM 756 N N . GLU A 1 97 ? 10.139 -14.497 -14.108 1.00 64.81 97 GLU A N 1
ATOM 757 C CA . GLU A 1 97 ? 9.319 -13.937 -15.193 1.00 64.81 97 GLU A CA 1
ATOM 758 C C . GLU A 1 97 ? 9.528 -14.699 -16.503 1.00 64.81 97 GLU A 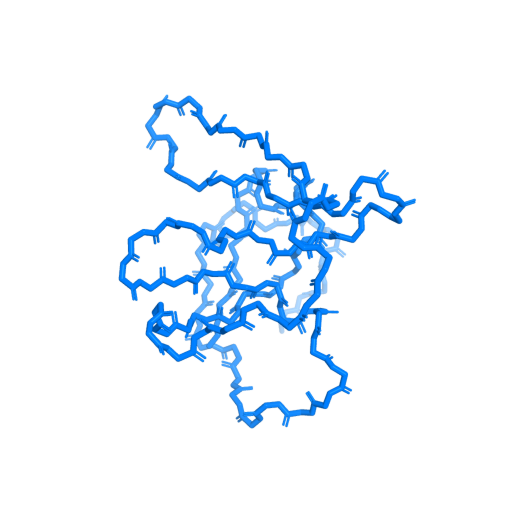C 1
ATOM 760 O O . GLU A 1 97 ? 10.680 -15.132 -16.753 1.00 64.81 97 GLU A O 1
#

Sequence (97 aa):
MGTCHCSRCRKAGSGVYAYVRAEAFHWLAGQELLTRYRPKPPFRFTRSFCRRCGTALGDPDSGRILAIAASCLDDDPGARVSFDEFLPDRPSWEKPE

Radius of gyration: 13.53 Å; chains: 1; bounding box: 34×32×30 Å

Secondary structure (DSSP, 8-state):
-EEE-SHHHHTTT-S-EEEEEGGG----S-GGGEEEEPPPTT--PPEEEETTT--EEEETTSSSEEEEEGGG-SS--S----EEESGGG--TTSPP-